Protein AF-A0A3B8WDC6-F1 (afdb_monomer_lite)

Organism: Marinobacter nauticus (NCBI:txid2743)

pLDDT: mean 75.8, std 15.67, range [46.78, 94.94]

Foldseek 3Di:
DDKFKFFFADDDVQKTWTQTDPPPDQVPDPCVVPPCVVVVCVVCVSSVRIDIDGNPPVDDGGDMDMDDDDPVNVVVVVVVVPD

Radius of gyration: 15.29 Å; chains: 1; bounding box: 40×34×31 Å

Sequence (83 aa):
MITETGKVVALVGDQVWVQTIRTSACQSCSARSGCGQRALAAVSGGRANQVLVDNSVGARVGDEVVIGLDEQSLLNASLIIYG

Structure (mmCIF, N/CA/C/O backbone):
data_AF-A0A3B8WDC6-F1
#
_entry.id   AF-A0A3B8WDC6-F1
#
loop_
_atom_site.group_PDB
_atom_site.id
_atom_site.type_symbol
_atom_site.label_atom_id
_atom_site.label_alt_id
_atom_site.label_comp_id
_atom_site.label_asym_id
_atom_site.label_entity_id
_atom_site.label_seq_id
_atom_site.pdbx_PDB_ins_code
_atom_site.Cartn_x
_atom_site.Cartn_y
_atom_site.Cartn_z
_atom_site.occupancy
_atom_site.B_iso_or_equiv
_atom_site.auth_seq_id
_atom_site.auth_comp_id
_atom_site.auth_asym_id
_atom_site.auth_atom_id
_atom_site.pdbx_PDB_model_num
ATOM 1 N N . MET A 1 1 ? 7.768 -4.920 13.488 1.00 64.50 1 MET A N 1
ATOM 2 C CA . MET A 1 1 ? 6.681 -4.593 12.545 1.00 64.50 1 MET A CA 1
ATOM 3 C C . MET A 1 1 ? 7.240 -3.612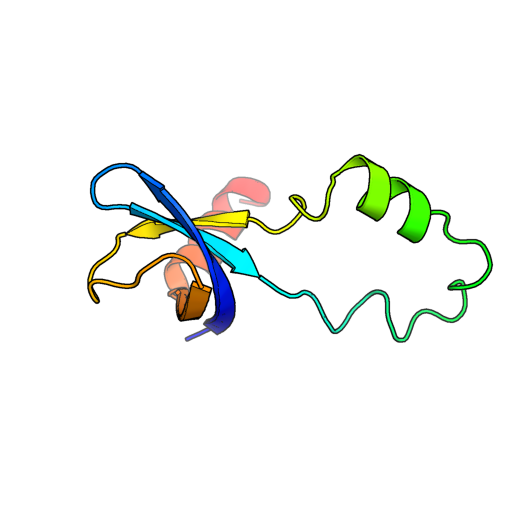 11.530 1.00 64.50 1 MET A C 1
ATOM 5 O O . MET A 1 1 ? 7.875 -2.652 11.955 1.00 64.50 1 MET A O 1
ATOM 9 N N . ILE A 1 2 ? 7.066 -3.842 10.225 1.00 79.56 2 ILE A N 1
ATOM 10 C CA . ILE A 1 2 ? 7.526 -2.900 9.187 1.00 79.56 2 ILE A CA 1
ATOM 11 C C . ILE A 1 2 ? 6.318 -2.130 8.661 1.00 79.56 2 ILE A C 1
ATOM 13 O O . ILE A 1 2 ? 5.284 -2.721 8.378 1.00 79.56 2 ILE A O 1
ATOM 17 N N . THR A 1 3 ? 6.435 -0.810 8.547 1.00 84.62 3 THR A N 1
ATOM 18 C CA . THR A 1 3 ? 5.363 0.057 8.045 1.00 84.62 3 THR A CA 1
ATOM 19 C C . THR A 1 3 ? 5.828 0.839 6.828 1.00 84.62 3 THR A C 1
ATOM 21 O O . THR A 1 3 ? 6.960 1.323 6.807 1.00 84.62 3 THR A O 1
ATOM 24 N N . GLU A 1 4 ? 4.948 1.025 5.851 1.00 84.12 4 GLU A N 1
ATOM 25 C CA . GLU A 1 4 ? 5.209 1.819 4.653 1.00 84.12 4 GLU A CA 1
ATOM 26 C C . GLU A 1 4 ? 4.061 2.802 4.410 1.00 84.12 4 GLU A C 1
ATOM 28 O O . GLU A 1 4 ? 2.890 2.427 4.437 1.00 84.12 4 GLU A O 1
ATOM 33 N N . THR A 1 5 ? 4.389 4.073 4.183 1.00 87.81 5 THR A N 1
ATOM 34 C CA . THR A 1 5 ? 3.395 5.108 3.880 1.00 87.81 5 THR A CA 1
ATOM 35 C C . THR A 1 5 ? 3.148 5.180 2.377 1.00 87.81 5 THR A C 1
ATOM 37 O O 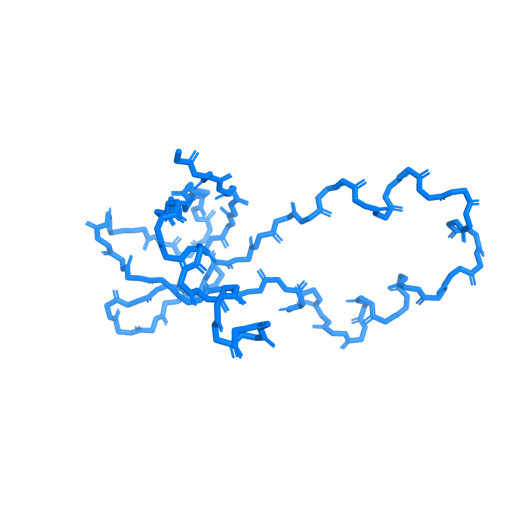. THR A 1 5 ? 4.079 5.124 1.565 1.00 87.81 5 THR A O 1
ATOM 40 N N . GLY A 1 6 ? 1.890 5.363 1.993 1.00 89.56 6 GLY A N 1
ATOM 41 C CA . GLY A 1 6 ? 1.509 5.554 0.604 1.00 89.56 6 GLY A CA 1
ATOM 42 C C . GLY A 1 6 ? 0.172 6.261 0.453 1.00 89.56 6 GLY A C 1
ATOM 43 O O . GLY A 1 6 ? -0.499 6.594 1.427 1.00 89.56 6 GLY A O 1
ATOM 44 N N . LYS A 1 7 ? -0.211 6.494 -0.799 1.00 90.88 7 LYS A N 1
ATOM 45 C CA . LYS A 1 7 ? -1.456 7.168 -1.163 1.00 90.88 7 LYS A CA 1
ATOM 46 C C . LYS A 1 7 ? -2.385 6.219 -1.902 1.00 90.88 7 LYS A C 1
ATOM 48 O O . LYS A 1 7 ? -1.950 5.535 -2.828 1.00 90.88 7 LYS A O 1
ATOM 53 N N . VAL A 1 8 ? -3.663 6.201 -1.543 1.00 92.88 8 VAL A N 1
ATOM 54 C CA . VAL A 1 8 ? -4.669 5.410 -2.258 1.00 92.88 8 VAL A CA 1
ATOM 55 C C . VAL A 1 8 ? -4.910 6.017 -3.639 1.00 92.88 8 VAL A C 1
ATOM 57 O O . VAL A 1 8 ? -5.273 7.189 -3.764 1.00 92.88 8 VAL A O 1
ATOM 60 N N . VAL A 1 9 ? -4.729 5.213 -4.684 1.00 91.94 9 VAL A N 1
ATOM 61 C CA . VAL A 1 9 ? -4.867 5.635 -6.088 1.00 91.94 9 VAL A CA 1
ATOM 62 C C . VAL A 1 9 ? -6.062 5.004 -6.798 1.00 91.94 9 VAL A C 1
ATOM 64 O O . VAL A 1 9 ? -6.522 5.556 -7.794 1.00 91.94 9 VAL A O 1
ATOM 67 N N . ALA A 1 10 ? -6.587 3.885 -6.295 1.00 92.94 10 ALA A N 1
ATOM 68 C CA . ALA A 1 10 ? -7.795 3.250 -6.819 1.00 92.94 10 ALA A CA 1
ATOM 69 C C . ALA A 1 10 ? -8.456 2.338 -5.773 1.00 92.94 10 ALA A C 1
ATOM 71 O O . ALA A 1 10 ? -7.796 1.861 -4.852 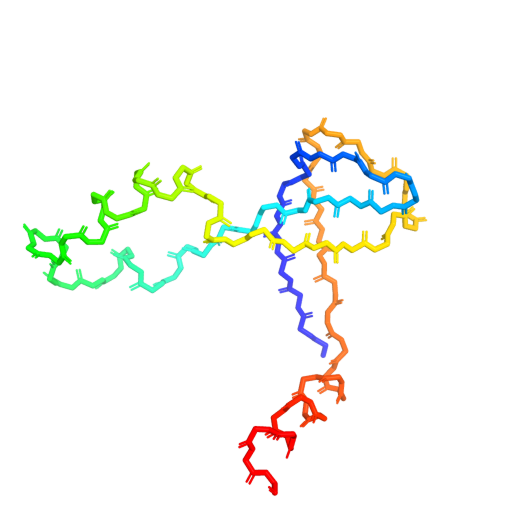1.00 92.94 10 ALA A O 1
ATOM 72 N N . LEU A 1 11 ? -9.753 2.078 -5.956 1.00 94.50 11 LEU A N 1
ATOM 73 C CA . LEU A 1 11 ? -10.543 1.109 -5.190 1.00 94.50 11 LEU A CA 1
ATOM 74 C C . LEU A 1 11 ? -10.908 -0.068 -6.100 1.00 94.50 11 LEU A C 1
ATOM 76 O O . LEU A 1 11 ? -11.252 0.146 -7.264 1.00 94.50 11 LEU A O 1
ATOM 80 N N . VAL A 1 12 ? -10.855 -1.290 -5.576 1.00 93.50 12 VAL A N 1
ATOM 81 C CA . VAL A 1 12 ? -11.248 -2.522 -6.273 1.00 93.50 12 VAL A CA 1
ATOM 82 C C . VAL A 1 12 ? -11.979 -3.428 -5.286 1.00 93.50 12 VAL A C 1
ATOM 84 O O . VAL A 1 12 ? -11.350 -4.115 -4.489 1.00 93.50 12 VAL A O 1
ATOM 87 N N . GLY A 1 13 ? -13.314 -3.431 -5.334 1.00 91.38 13 GLY A N 1
ATOM 88 C CA . GLY A 1 13 ? -14.124 -4.163 -4.354 1.00 91.38 13 GLY A CA 1
ATOM 89 C C . GLY A 1 13 ? -13.806 -3.705 -2.927 1.00 91.38 13 GLY A C 1
ATOM 90 O O . GLY A 1 13 ? -13.829 -2.506 -2.652 1.00 91.38 13 GLY A O 1
ATOM 91 N N . ASP A 1 14 ? -13.450 -4.655 -2.063 1.00 92.44 14 ASP A N 1
ATOM 92 C CA . ASP A 1 14 ? -13.041 -4.416 -0.672 1.00 92.44 14 ASP A CA 1
ATOM 93 C C . ASP A 1 14 ? -11.539 -4.117 -0.510 1.00 92.44 14 ASP A C 1
ATOM 95 O O . ASP A 1 14 ? -11.023 -4.073 0.604 1.00 92.44 14 ASP A O 1
ATOM 99 N N . GLN A 1 15 ? -10.817 -3.909 -1.613 1.00 93.94 15 GLN A N 1
ATOM 100 C CA . GLN A 1 15 ? -9.379 -3.654 -1.630 1.00 93.94 15 GLN A CA 1
ATOM 101 C C . GLN A 1 15 ? -9.053 -2.286 -2.222 1.00 93.94 15 GLN A C 1
ATOM 103 O O . GLN A 1 15 ? -9.829 -1.689 -2.976 1.00 93.94 15 GLN A O 1
ATOM 108 N N . VAL A 1 16 ? -7.867 -1.785 -1.897 1.00 94.62 16 VAL A N 1
ATOM 109 C CA . VAL A 1 16 ? -7.352 -0.513 -2.399 1.00 94.62 16 VAL A CA 1
ATOM 110 C C . VAL A 1 16 ? -5.967 -0.677 -3.002 1.00 94.62 16 VAL A C 1
ATOM 112 O O . VAL A 1 16 ? -5.099 -1.355 -2.454 1.00 94.62 16 VAL A O 1
ATOM 115 N N . TRP A 1 17 ? -5.743 -0.006 -4.129 1.00 93.25 17 TRP A N 1
ATOM 116 C CA . TRP A 1 17 ? -4.401 0.196 -4.655 1.00 93.25 17 TRP A CA 1
ATOM 117 C C . TRP A 1 17 ? -3.761 1.363 -3.923 1.00 93.25 17 TRP A C 1
ATOM 119 O O . TRP A 1 17 ? -4.241 2.497 -4.014 1.00 93.25 17 TRP A O 1
ATOM 129 N N . VAL A 1 18 ? -2.651 1.099 -3.246 1.00 91.00 18 VAL A N 1
ATOM 130 C CA . VAL A 1 18 ? -1.842 2.113 -2.575 1.00 91.00 18 VAL A CA 1
ATOM 131 C C . VAL A 1 18 ? -0.540 2.277 -3.334 1.00 91.00 18 VAL A C 1
ATOM 133 O O . VAL A 1 18 ? 0.209 1.324 -3.521 1.00 91.00 18 VAL A O 1
ATOM 136 N N . GLN A 1 19 ? -0.266 3.496 -3.780 1.00 89.12 19 GLN A N 1
ATOM 137 C CA . GLN A 1 19 ? 1.011 3.865 -4.363 1.00 89.12 19 GLN A CA 1
ATOM 138 C C . GLN A 1 19 ? 1.960 4.299 -3.250 1.00 89.12 19 GLN A C 1
ATOM 140 O O . GLN A 1 19 ? 1.724 5.312 -2.587 1.00 89.12 19 GLN A O 1
ATOM 145 N N . THR A 1 20 ? 3.036 3.547 -3.048 1.00 83.88 20 THR A N 1
ATOM 146 C CA . THR A 1 20 ? 4.040 3.867 -2.036 1.00 83.88 20 THR A CA 1
ATOM 147 C C . THR A 1 20 ? 5.144 4.744 -2.614 1.00 83.88 20 THR A C 1
ATOM 149 O O . THR A 1 20 ? 5.530 4.634 -3.782 1.00 83.88 20 THR A O 1
ATOM 152 N N . ILE A 1 21 ? 5.677 5.651 -1.801 1.00 67.06 21 ILE A N 1
ATOM 153 C CA . ILE A 1 21 ? 6.726 6.575 -2.236 1.00 67.06 21 ILE A CA 1
ATOM 154 C C . ILE A 1 21 ? 8.070 6.021 -1.759 1.00 67.06 21 ILE A C 1
ATOM 156 O O . ILE A 1 21 ? 8.475 6.235 -0.617 1.0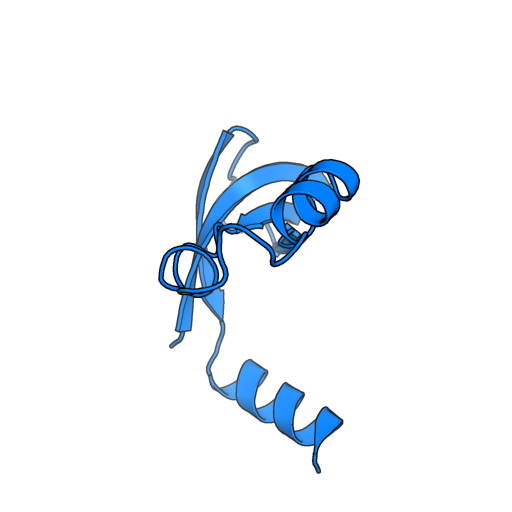0 67.06 21 ILE A O 1
ATOM 160 N N . ARG A 1 22 ? 8.812 5.330 -2.636 1.00 59.31 22 ARG A N 1
ATOM 161 C CA . ARG A 1 22 ? 10.225 4.998 -2.374 1.00 59.31 22 ARG A CA 1
ATOM 162 C C . ARG A 1 22 ? 11.069 6.274 -2.434 1.00 59.31 22 ARG A C 1
ATOM 164 O O . ARG A 1 22 ? 11.657 6.608 -3.458 1.00 59.31 22 ARG A O 1
ATOM 171 N N . THR A 1 23 ? 11.139 6.995 -1.319 1.00 50.78 23 THR A N 1
ATOM 172 C CA . THR A 1 23 ? 11.957 8.212 -1.187 1.00 50.78 23 THR A CA 1
ATOM 173 C C . THR A 1 23 ? 13.464 7.916 -1.137 1.00 50.78 23 THR A C 1
ATOM 175 O O . THR A 1 23 ? 14.262 8.753 -1.548 1.00 50.78 23 THR A O 1
ATOM 178 N N . SER A 1 24 ? 13.905 6.742 -0.681 1.00 47.25 24 SER A N 1
ATOM 179 C CA . SER A 1 24 ? 15.282 6.603 -0.178 1.00 47.25 24 SER A CA 1
ATOM 180 C C . SER A 1 24 ? 16.368 6.252 -1.206 1.00 47.25 24 SER A C 1
ATOM 182 O O . SER A 1 24 ? 17.473 6.775 -1.099 1.00 47.25 24 SER A O 1
ATOM 184 N N . ALA A 1 25 ? 16.116 5.405 -2.208 1.00 46.78 25 ALA A N 1
ATOM 185 C CA . ALA A 1 25 ? 17.227 4.831 -2.989 1.00 46.78 25 ALA A CA 1
ATOM 186 C C . ALA A 1 25 ? 17.721 5.708 -4.162 1.00 46.78 25 ALA A C 1
ATOM 188 O O . ALA A 1 25 ? 18.916 5.766 -4.441 1.00 46.78 25 ALA A O 1
ATOM 189 N N . CYS A 1 26 ? 16.823 6.415 -4.855 1.00 52.59 26 CYS A N 1
ATOM 190 C CA . CYS A 1 26 ? 17.184 7.162 -6.071 1.00 52.59 26 CYS A CA 1
ATOM 191 C C . CYS A 1 26 ? 17.565 8.629 -5.809 1.00 52.59 26 CYS A C 1
ATOM 193 O O . CYS A 1 26 ? 18.178 9.266 -6.666 1.00 52.59 26 CYS A O 1
ATOM 195 N N . GLN A 1 27 ? 17.188 9.188 -4.652 1.00 48.78 27 GLN A N 1
ATOM 196 C CA . GLN A 1 27 ? 17.453 10.592 -4.311 1.00 48.78 27 GLN A CA 1
ATOM 197 C C . GLN A 1 27 ? 18.905 10.841 -3.876 1.00 48.78 27 GLN A C 1
ATOM 199 O O . GLN A 1 27 ? 19.432 11.915 -4.160 1.00 48.78 27 GLN A O 1
ATOM 204 N N . SER A 1 28 ? 19.558 9.856 -3.250 1.00 48.84 28 SER A N 1
ATOM 205 C CA . SER A 1 28 ? 20.950 9.934 -2.776 1.00 48.84 28 SER A CA 1
ATOM 206 C C . SER A 1 28 ? 21.982 9.372 -3.764 1.00 48.84 28 SER A C 1
ATOM 208 O O . SER A 1 28 ? 23.183 9.455 -3.517 1.00 48.84 28 SER A O 1
ATOM 210 N N . CYS A 1 29 ? 21.542 8.801 -4.890 1.00 57.19 29 CYS A N 1
ATOM 211 C CA . CYS A 1 29 ? 22.438 8.181 -5.860 1.00 57.19 29 CYS A CA 1
ATOM 212 C C . CYS A 1 29 ? 23.248 9.244 -6.624 1.00 57.19 29 CYS A C 1
ATOM 214 O O . CYS A 1 29 ? 22.686 10.057 -7.360 1.00 57.19 29 CYS A O 1
ATOM 216 N N . SER A 1 30 ? 24.579 9.216 -6.499 1.00 60.53 30 SER A N 1
ATOM 217 C CA . SER A 1 30 ? 25.500 10.137 -7.191 1.00 60.53 30 SER A CA 1
ATOM 218 C C . SER A 1 30 ? 25.421 10.054 -8.724 1.00 60.53 30 SER A C 1
ATOM 220 O O . SER A 1 30 ? 25.737 11.022 -9.409 1.00 60.53 30 SER A O 1
ATOM 222 N N . ALA A 1 31 ? 24.917 8.941 -9.273 1.00 59.75 31 ALA A N 1
ATOM 223 C CA . ALA A 1 31 ? 24.708 8.724 -10.707 1.00 59.75 31 ALA A CA 1
ATOM 224 C C . ALA A 1 31 ? 23.400 9.344 -11.259 1.00 59.75 31 ALA A C 1
ATOM 226 O O . ALA A 1 31 ? 22.989 9.046 -12.386 1.00 59.75 31 ALA A O 1
ATOM 227 N N . ARG A 1 32 ? 22.718 10.208 -10.487 1.00 55.19 32 ARG A N 1
ATOM 228 C CA . ARG A 1 32 ? 21.413 10.821 -10.822 1.00 55.19 32 ARG A CA 1
ATOM 229 C C . ARG A 1 32 ? 21.373 11.526 -12.182 1.00 55.19 32 ARG A C 1
ATOM 231 O O . ARG A 1 32 ? 20.303 11.600 -12.784 1.00 55.19 32 ARG A O 1
ATOM 238 N N . SER A 1 33 ? 22.504 12.031 -12.666 1.00 58.22 33 SER A N 1
ATOM 239 C CA . SER A 1 33 ? 22.627 12.701 -13.965 1.00 58.22 33 SER A CA 1
ATOM 240 C C . SER A 1 33 ? 22.663 11.747 -15.169 1.00 58.22 33 SER A C 1
ATOM 242 O O . SER A 1 33 ? 22.471 12.216 -16.285 1.00 58.22 33 SER A O 1
ATOM 244 N N . GLY A 1 34 ? 22.850 10.433 -14.973 1.00 56.69 34 GLY A N 1
ATOM 245 C CA . GLY A 1 34 ? 23.035 9.471 -16.075 1.00 56.69 34 GLY A CA 1
ATOM 246 C C . GLY A 1 34 ? 22.311 8.125 -15.943 1.00 56.69 34 GLY A C 1
ATOM 247 O O . GLY A 1 34 ? 22.385 7.310 -16.852 1.00 56.69 34 GLY A O 1
ATOM 248 N N . CYS A 1 35 ? 21.589 7.864 -14.849 1.00 61.91 35 CYS A N 1
ATOM 249 C CA . CYS A 1 35 ? 21.049 6.526 -14.561 1.00 61.91 35 CYS A CA 1
ATOM 250 C C . CYS A 1 35 ? 19.824 6.113 -15.417 1.00 61.91 35 CYS A C 1
ATOM 252 O O . CYS A 1 35 ? 19.394 4.965 -15.360 1.00 61.91 35 CYS A O 1
ATOM 254 N N . GLY A 1 36 ? 19.201 7.021 -16.183 1.00 62.66 36 GLY A N 1
ATOM 255 C CA . GLY A 1 36 ? 18.027 6.711 -17.029 1.00 62.66 36 GLY A CA 1
ATOM 256 C C . GLY A 1 36 ? 16.746 6.312 -16.269 1.00 62.66 36 GLY A C 1
ATOM 257 O O . GLY A 1 36 ? 15.653 6.345 -16.830 1.00 62.66 36 GLY A O 1
ATOM 258 N N . GLN A 1 37 ? 16.843 6.034 -14.964 1.00 60.88 37 GLN A N 1
ATOM 259 C CA . GLN A 1 37 ? 15.744 5.644 -14.076 1.00 60.88 37 GLN A CA 1
ATOM 260 C C . GLN A 1 37 ? 14.599 6.660 -14.050 1.00 60.88 37 GLN A C 1
ATOM 262 O O . GLN A 1 37 ? 13.447 6.274 -13.911 1.00 60.88 37 GLN A O 1
ATOM 267 N N . ARG A 1 38 ? 14.878 7.955 -14.256 1.00 58.28 38 ARG A N 1
ATOM 268 C CA . ARG A 1 38 ? 13.832 8.987 -14.371 1.00 58.28 38 ARG A CA 1
ATOM 269 C C . ARG A 1 38 ? 12.960 8.800 -15.616 1.00 58.28 38 ARG A C 1
ATOM 271 O O . ARG A 1 38 ? 11.753 8.991 -15.537 1.00 58.28 38 ARG A O 1
ATOM 278 N N . ALA A 1 39 ? 13.564 8.409 -16.740 1.00 61.19 39 ALA A N 1
ATOM 279 C CA . ALA A 1 39 ? 12.844 8.126 -17.978 1.00 61.19 39 ALA A CA 1
ATOM 280 C C . ALA A 1 39 ? 12.047 6.818 -17.859 1.00 61.19 39 ALA A C 1
ATOM 282 O O . ALA A 1 39 ? 10.883 6.777 -18.238 1.00 61.19 39 ALA A O 1
ATOM 283 N N . LEU A 1 40 ? 12.621 5.782 -17.240 1.00 57.97 40 LEU A N 1
ATOM 284 C CA . LEU A 1 40 ? 11.920 4.519 -16.974 1.00 57.97 40 LEU A CA 1
ATOM 285 C C . LEU A 1 40 ? 10.763 4.682 -15.972 1.00 57.97 40 LEU A C 1
ATOM 287 O O . LEU A 1 40 ? 9.692 4.117 -16.179 1.00 57.97 40 LEU A O 1
ATOM 291 N N . ALA A 1 41 ? 10.935 5.496 -14.927 1.00 57.81 41 ALA A N 1
ATOM 292 C CA . ALA A 1 41 ? 9.875 5.835 -13.975 1.00 57.81 41 ALA A CA 1
ATOM 293 C C . ALA A 1 41 ? 8.740 6.652 -14.622 1.00 57.81 41 ALA A C 1
ATOM 295 O O . ALA A 1 41 ? 7.578 6.496 -14.247 1.00 57.81 41 ALA A O 1
ATOM 296 N N . ALA A 1 42 ? 9.063 7.493 -15.612 1.00 56.16 42 ALA A N 1
ATOM 297 C CA . ALA A 1 42 ? 8.066 8.196 -16.417 1.00 56.16 42 ALA A CA 1
ATOM 298 C C . ALA A 1 42 ? 7.296 7.233 -17.341 1.00 56.16 42 ALA A C 1
ATOM 300 O O . ALA A 1 42 ? 6.078 7.344 -17.449 1.00 56.16 42 ALA A O 1
ATOM 301 N N . VAL A 1 43 ? 7.976 6.249 -17.944 1.00 54.25 43 VAL A N 1
ATOM 302 C CA . VAL A 1 43 ? 7.355 5.222 -18.805 1.00 54.25 43 VAL A CA 1
ATOM 303 C C . VAL A 1 43 ? 6.461 4.265 -18.011 1.00 54.25 43 VAL A C 1
ATOM 305 O O . VAL A 1 43 ? 5.390 3.897 -18.487 1.00 54.25 43 VAL A O 1
ATOM 308 N N . SER A 1 44 ? 6.829 3.903 -16.778 1.00 55.78 44 SER A N 1
ATOM 309 C CA . SER A 1 44 ? 5.952 3.122 -15.891 1.00 55.78 44 SER A CA 1
ATOM 310 C C . SER A 1 44 ? 4.815 3.953 -15.275 1.00 55.78 44 SER A C 1
ATOM 312 O O . SER A 1 44 ? 3.983 3.410 -14.546 1.00 55.78 44 SER A O 1
ATOM 314 N N . GLY A 1 45 ? 4.749 5.262 -15.557 1.00 54.41 45 GLY A N 1
ATOM 315 C CA . GLY A 1 45 ? 3.719 6.171 -15.049 1.00 54.41 45 GLY A CA 1
ATOM 316 C C . GLY A 1 45 ? 3.694 6.274 -13.523 1.00 54.41 45 GLY A C 1
ATOM 317 O O . GLY A 1 45 ? 2.637 6.498 -12.941 1.00 54.41 45 GLY A O 1
ATOM 318 N N . GLY A 1 46 ? 4.823 6.009 -12.856 1.00 57.34 46 GLY A N 1
ATOM 319 C CA . GLY A 1 46 ? 4.883 5.899 -11.398 1.00 57.34 46 GLY A CA 1
ATOM 320 C C . GLY A 1 46 ? 4.178 4.666 -10.814 1.00 57.34 46 GLY A C 1
ATOM 321 O O . GLY A 1 46 ? 4.168 4.510 -9.597 1.00 57.34 46 GLY A O 1
ATOM 322 N N . ARG A 1 47 ? 3.627 3.754 -11.631 1.00 56.31 47 ARG A N 1
ATOM 323 C CA . ARG A 1 47 ? 2.979 2.510 -11.158 1.00 56.31 47 ARG A CA 1
ATOM 324 C C . ARG A 1 47 ? 3.946 1.528 -10.502 1.00 56.31 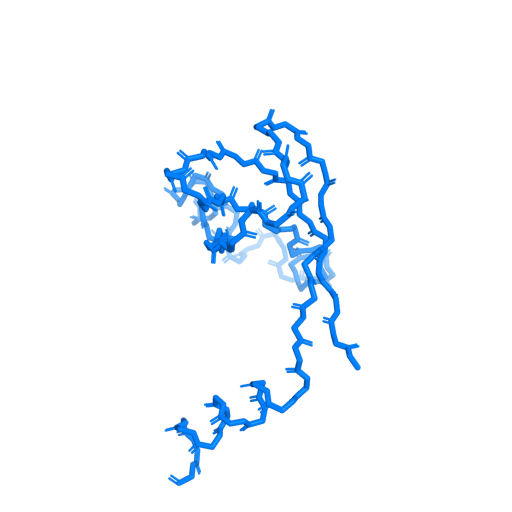47 ARG A C 1
ATOM 326 O O . ARG A 1 47 ? 3.508 0.599 -9.831 1.00 56.31 47 ARG A O 1
ATOM 333 N N . ALA A 1 48 ? 5.249 1.729 -10.693 1.00 61.34 48 ALA A N 1
ATOM 334 C CA . ALA A 1 48 ? 6.319 0.970 -10.060 1.00 61.34 48 ALA A CA 1
ATOM 335 C C . ALA A 1 48 ? 6.412 1.290 -8.554 1.00 61.34 48 ALA A C 1
ATOM 337 O O . ALA A 1 48 ? 7.368 1.928 -8.132 1.00 61.34 48 ALA A O 1
ATOM 338 N N . ASN A 1 49 ? 5.360 0.945 -7.802 1.00 74.06 49 ASN A N 1
ATOM 339 C CA . ASN A 1 49 ? 5.253 0.853 -6.336 1.00 74.06 49 ASN A CA 1
ATOM 340 C C . ASN A 1 49 ? 3.776 0.787 -5.878 1.00 74.06 49 ASN A C 1
ATOM 342 O O . ASN A 1 49 ? 3.407 1.301 -4.824 1.00 74.06 49 ASN A O 1
ATOM 346 N N . GLN A 1 50 ? 2.886 0.220 -6.693 1.00 84.75 50 GLN A N 1
ATOM 347 C CA . GLN A 1 50 ? 1.499 0.023 -6.282 1.00 84.75 50 GLN A CA 1
ATOM 348 C C . GLN A 1 50 ? 1.348 -1.344 -5.626 1.00 84.75 50 GLN A C 1
ATOM 350 O O . GLN A 1 50 ? 1.739 -2.357 -6.201 1.00 84.75 50 GLN A O 1
ATOM 355 N N . VAL A 1 51 ? 0.771 -1.362 -4.432 1.00 87.19 51 VAL A N 1
ATOM 356 C CA . VAL A 1 51 ? 0.418 -2.577 -3.697 1.00 87.19 51 VAL A CA 1
ATOM 357 C C . VAL A 1 51 ? -1.088 -2.614 -3.492 1.00 87.19 51 VAL A C 1
ATOM 359 O O . VAL A 1 51 ? -1.712 -1.588 -3.221 1.00 87.19 51 VAL A O 1
ATOM 362 N N . LEU A 1 52 ? -1.669 -3.795 -3.675 1.00 90.62 52 LEU A N 1
ATOM 363 C CA . LEU A 1 52 ? -3.080 -4.044 -3.423 1.00 90.62 52 LEU A CA 1
ATOM 364 C C . LEU A 1 52 ? -3.220 -4.560 -1.993 1.00 90.62 52 LEU A C 1
ATOM 366 O O . LEU A 1 52 ? -2.553 -5.527 -1.626 1.00 90.62 52 LEU A O 1
ATOM 370 N N . VAL A 1 53 ? -4.045 -3.896 -1.192 1.00 90.75 53 VAL A N 1
ATOM 371 C CA . VAL A 1 53 ? -4.253 -4.233 0.222 1.00 90.75 53 VAL A CA 1
ATOM 372 C C . VAL A 1 53 ? -5.735 -4.197 0.571 1.00 90.75 53 VAL A C 1
ATOM 374 O O . VAL A 1 53 ? -6.503 -3.457 -0.048 1.00 90.75 53 VAL A O 1
ATOM 377 N N . ASP A 1 54 ? -6.135 -4.979 1.570 1.00 92.69 54 ASP A N 1
ATOM 378 C CA . ASP A 1 54 ? -7.510 -4.974 2.071 1.00 92.69 54 ASP A CA 1
ATOM 379 C C . ASP A 1 54 ? -7.868 -3.629 2.709 1.00 92.69 54 ASP A C 1
ATOM 381 O O . ASP A 1 54 ? -7.100 -3.041 3.476 1.00 92.69 54 ASP A O 1
ATOM 385 N N . ASN A 1 55 ? -9.068 -3.139 2.401 1.00 93.19 55 ASN A N 1
ATOM 386 C CA . ASN A 1 55 ? -9.568 -1.861 2.881 1.00 93.19 55 ASN A CA 1
ATOM 387 C C . ASN A 1 55 ? -10.291 -1.991 4.226 1.00 93.19 55 ASN A C 1
ATOM 389 O O . ASN A 1 55 ? -11.485 -1.717 4.343 1.00 93.19 55 ASN A O 1
ATOM 393 N N . SER A 1 56 ? -9.571 -2.388 5.269 1.00 90.06 56 SER A N 1
ATOM 394 C CA . SER A 1 56 ? -10.154 -2.558 6.608 1.00 90.06 56 SER A CA 1
ATOM 395 C C . SER A 1 56 ? -10.562 -1.243 7.285 1.00 90.06 56 SER A C 1
ATOM 397 O O . SER A 1 56 ? -11.358 -1.255 8.222 1.00 90.06 56 SER A O 1
ATOM 399 N N . VAL A 1 57 ? -10.035 -0.107 6.817 1.00 91.62 57 VAL A N 1
ATOM 400 C CA . VAL A 1 57 ? -10.226 1.223 7.426 1.00 91.62 57 VAL A CA 1
ATOM 401 C C . VAL A 1 57 ? -11.190 2.126 6.649 1.00 91.62 57 VAL A C 1
ATOM 403 O O . VAL A 1 57 ? -11.446 3.252 7.068 1.00 91.62 57 VAL A O 1
ATOM 406 N N . GLY A 1 58 ? -11.726 1.661 5.516 1.00 92.62 58 GLY A N 1
ATOM 407 C CA . GLY A 1 58 ? -12.626 2.453 4.671 1.00 92.62 58 GLY A CA 1
ATOM 408 C C . GLY A 1 58 ? -11.947 3.631 3.960 1.00 92.62 58 GLY A C 1
ATOM 409 O O . GLY A 1 58 ? -12.594 4.650 3.710 1.00 92.62 58 GLY A O 1
ATOM 410 N N . ALA A 1 59 ? -10.658 3.498 3.633 1.00 92.75 59 ALA A N 1
ATOM 411 C CA . ALA A 1 59 ? -9.881 4.497 2.910 1.00 92.75 59 ALA A CA 1
ATOM 412 C C . ALA A 1 59 ? -10.430 4.729 1.495 1.00 92.75 59 ALA A C 1
ATOM 414 O O . ALA A 1 59 ? -10.966 3.822 0.847 1.00 92.75 59 ALA A O 1
ATOM 415 N N . ARG A 1 60 ? -10.277 5.957 1.004 1.00 94.94 60 ARG A N 1
ATOM 416 C CA . ARG A 1 60 ? -10.755 6.430 -0.298 1.00 94.94 60 ARG A CA 1
ATOM 417 C C . ARG A 1 60 ? -9.596 6.901 -1.160 1.00 94.94 60 ARG A C 1
ATOM 419 O O . ARG A 1 60 ? -8.515 7.215 -0.674 1.00 94.94 60 ARG A O 1
ATOM 426 N N . VAL A 1 61 ? -9.833 6.980 -2.470 1.00 94.62 61 VAL A N 1
ATOM 427 C CA . VAL A 1 61 ? -8.849 7.538 -3.408 1.00 94.62 61 VAL A CA 1
ATOM 428 C C . VAL A 1 61 ? -8.462 8.948 -2.978 1.00 94.62 61 VAL A C 1
ATOM 430 O O . VAL A 1 61 ? -9.324 9.806 -2.806 1.00 94.62 61 VAL A O 1
ATOM 433 N N . GLY A 1 62 ? -7.159 9.183 -2.850 1.00 92.00 62 GLY A N 1
ATOM 434 C CA . GLY A 1 62 ? -6.608 10.441 -2.363 1.00 92.00 62 GLY A CA 1
ATOM 435 C C . GLY A 1 62 ? -6.095 10.384 -0.927 1.00 92.00 62 GLY A C 1
ATOM 436 O O . GLY A 1 62 ? -5.237 11.203 -0.598 1.00 92.00 62 GLY A O 1
ATOM 437 N N . ASP A 1 63 ? -6.546 9.419 -0.125 1.00 93.31 63 ASP A N 1
ATOM 438 C CA . ASP A 1 63 ? -6.147 9.305 1.275 1.00 93.31 63 ASP A CA 1
ATOM 439 C C . ASP A 1 63 ? -4.695 8.841 1.403 1.00 93.31 63 ASP A C 1
ATOM 441 O O . ASP A 1 63 ? -4.206 8.012 0.626 1.00 93.31 63 ASP A O 1
ATOM 445 N N . GLU A 1 64 ? -4.009 9.384 2.405 1.00 92.06 64 GLU A N 1
ATOM 446 C CA . GLU A 1 64 ? -2.708 8.891 2.838 1.00 92.06 64 GLU A CA 1
ATOM 447 C C . GLU A 1 64 ? -2.920 7.799 3.885 1.00 92.06 64 GLU A C 1
ATOM 449 O O . GLU A 1 64 ? -3.658 7.979 4.855 1.00 92.06 64 GLU A O 1
ATOM 454 N N . VAL A 1 65 ? -2.293 6.649 3.666 1.00 91.44 65 VAL A N 1
ATOM 455 C CA . VAL A 1 65 ? -2.448 5.463 4.504 1.00 91.44 65 VAL A CA 1
ATOM 456 C C . VAL A 1 65 ? -1.083 4.906 4.884 1.00 91.44 65 VAL A C 1
ATOM 458 O O . VAL A 1 65 ? -0.103 5.029 4.144 1.00 91.44 65 VAL A O 1
ATOM 461 N N . VAL A 1 66 ? -1.031 4.264 6.047 1.00 90.81 66 VAL A N 1
ATOM 462 C CA . VAL A 1 66 ? 0.136 3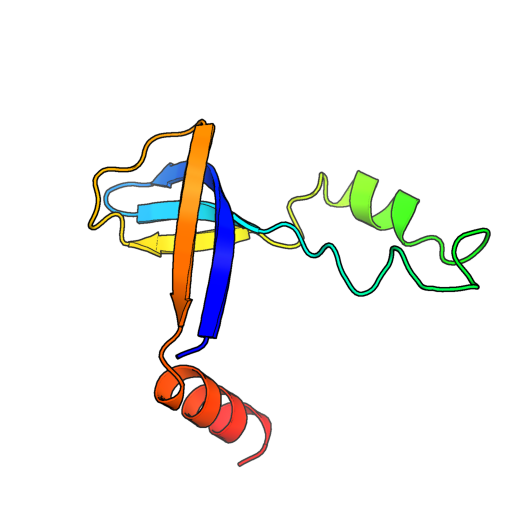.513 6.508 1.00 90.81 66 VAL A CA 1
ATOM 463 C C . VAL A 1 66 ? -0.190 2.033 6.403 1.00 90.81 66 VAL A C 1
ATOM 465 O O . VAL A 1 66 ? -1.128 1.547 7.029 1.00 90.81 66 VAL A O 1
ATOM 468 N N . ILE A 1 67 ? 0.590 1.323 5.600 1.00 88.56 67 ILE A N 1
ATOM 469 C CA . ILE A 1 67 ? 0.472 -0.115 5.403 1.00 88.56 67 ILE A CA 1
ATOM 470 C C . ILE A 1 67 ? 1.410 -0.799 6.393 1.00 88.56 67 ILE A C 1
ATOM 472 O O . ILE A 1 67 ? 2.601 -0.493 6.427 1.00 88.56 67 ILE A O 1
ATOM 476 N N . GLY A 1 68 ? 0.885 -1.720 7.196 1.00 85.94 68 GLY A N 1
ATOM 477 C CA . GLY A 1 68 ? 1.684 -2.586 8.060 1.00 85.94 68 GLY A CA 1
ATOM 478 C C . GLY A 1 68 ? 1.987 -3.916 7.375 1.00 85.94 68 GLY A C 1
ATOM 479 O O . GLY A 1 68 ? 1.084 -4.569 6.861 1.00 85.94 68 GLY A O 1
ATOM 480 N N . LEU A 1 69 ? 3.249 -4.326 7.394 1.00 77.38 69 LEU A N 1
ATOM 481 C CA . LEU A 1 69 ? 3.723 -5.649 7.004 1.00 77.38 69 LEU A CA 1
ATOM 482 C C . LEU A 1 69 ? 4.160 -6.390 8.270 1.00 77.38 69 LEU A C 1
ATOM 484 O O . LEU A 1 69 ? 4.996 -5.894 9.040 1.00 77.38 69 LEU A O 1
ATOM 488 N N . ASP A 1 70 ? 3.603 -7.582 8.480 1.00 74.25 70 ASP A N 1
ATOM 489 C CA . ASP A 1 70 ? 4.049 -8.455 9.559 1.00 74.25 70 ASP A CA 1
ATOM 490 C C . ASP A 1 70 ? 5.452 -8.987 9.237 1.00 74.25 70 ASP A C 1
ATOM 492 O O . ASP A 1 70 ? 5.749 -9.395 8.109 1.00 74.25 70 ASP A O 1
ATOM 496 N N . GLU A 1 71 ? 6.343 -8.970 10.223 1.00 68.69 71 GLU A N 1
ATOM 497 C CA . GLU A 1 71 ? 7.738 -9.391 10.039 1.00 68.69 71 GLU A CA 1
ATOM 498 C C . GLU A 1 71 ? 7.828 -10.859 9.628 1.00 68.69 71 GLU A C 1
ATOM 500 O O . GLU A 1 71 ? 8.687 -11.237 8.833 1.00 68.69 71 GLU A O 1
ATOM 505 N N . GLN A 1 72 ? 6.895 -11.679 10.110 1.00 67.50 72 GLN A N 1
ATOM 506 C CA . GLN A 1 72 ? 6.814 -13.093 9.763 1.00 67.50 72 GLN A CA 1
ATOM 507 C C . GLN A 1 72 ? 6.437 -13.285 8.294 1.00 67.50 72 GLN A C 1
ATOM 509 O O . GLN A 1 72 ? 6.981 -14.166 7.633 1.00 67.50 72 GLN A O 1
ATOM 514 N N . SER A 1 73 ? 5.561 -12.437 7.746 1.00 65.62 73 SER A N 1
ATOM 515 C CA . SER A 1 73 ? 5.203 -12.475 6.324 1.00 65.62 73 SER A CA 1
ATOM 516 C C . SER A 1 73 ? 6.406 -12.161 5.434 1.00 65.62 73 SER A C 1
ATOM 518 O O . SER A 1 73 ? 6.598 -12.818 4.413 1.00 65.62 73 SER A O 1
ATOM 520 N N . LEU A 1 74 ? 7.255 -11.215 5.844 1.00 68.56 74 LEU A N 1
ATOM 521 C CA . LEU A 1 74 ? 8.504 -10.901 5.142 1.00 68.56 74 LEU A CA 1
ATOM 522 C C . LEU A 1 74 ? 9.516 -12.050 5.219 1.00 68.56 74 LEU A C 1
ATOM 524 O O . LEU A 1 74 ? 10.109 -12.413 4.203 1.00 68.56 74 LEU A O 1
ATOM 528 N N . LEU A 1 75 ? 9.686 -12.652 6.397 1.00 74.88 75 LEU A N 1
ATOM 529 C CA . LEU A 1 75 ? 10.583 -13.792 6.590 1.00 74.88 75 LEU A CA 1
ATOM 530 C C . LEU A 1 75 ? 10.132 -15.007 5.770 1.00 74.88 75 LEU A C 1
ATOM 532 O O . LEU A 1 75 ? 10.942 -15.597 5.057 1.00 74.88 75 LEU A O 1
ATOM 536 N N . ASN A 1 76 ? 8.839 -15.325 5.777 1.00 74.38 76 ASN A N 1
ATOM 537 C CA . ASN A 1 76 ? 8.279 -16.414 4.978 1.00 74.38 76 ASN A CA 1
ATOM 538 C C . ASN A 1 76 ? 8.454 -16.168 3.474 1.00 74.38 76 ASN A C 1
ATOM 540 O O . ASN A 1 76 ? 8.850 -17.076 2.748 1.00 74.38 76 ASN A O 1
ATOM 544 N N . ALA A 1 77 ? 8.229 -14.938 3.000 1.00 77.12 77 ALA A N 1
ATOM 545 C CA . ALA A 1 77 ? 8.480 -14.588 1.604 1.00 77.12 77 ALA A CA 1
ATOM 546 C C . ALA A 1 77 ? 9.963 -14.753 1.229 1.00 77.12 77 ALA A C 1
ATOM 548 O O . ALA A 1 77 ? 10.276 -15.250 0.150 1.00 77.12 77 ALA A O 1
ATOM 549 N N . SER A 1 78 ? 10.881 -14.383 2.128 1.00 77.44 78 SER A N 1
ATOM 550 C CA . SER A 1 78 ? 12.318 -14.563 1.905 1.00 77.44 78 SER A CA 1
ATOM 551 C C . SER A 1 78 ? 12.716 -16.039 1.838 1.00 77.44 78 SER A C 1
ATOM 553 O O . SER A 1 78 ? 13.535 -16.404 0.997 1.00 77.44 78 SER A O 1
ATOM 555 N N . LEU A 1 79 ? 12.071 -16.891 2.642 1.00 82.56 79 LEU A N 1
ATOM 556 C CA . LEU A 1 79 ? 12.258 -18.338 2.610 1.00 82.56 79 LEU A CA 1
ATOM 557 C C . LEU A 1 79 ? 11.766 -18.948 1.288 1.00 82.56 79 LEU A C 1
ATOM 559 O O . LEU A 1 79 ? 12.369 -19.881 0.793 1.00 82.56 79 LEU A O 1
ATOM 563 N N . ILE A 1 80 ? 10.709 -18.416 0.667 1.00 83.31 80 ILE A N 1
ATOM 564 C CA . ILE A 1 80 ? 10.263 -18.890 -0.659 1.00 83.31 80 ILE A CA 1
ATOM 565 C C . ILE A 1 80 ? 11.307 -18.585 -1.744 1.00 83.31 80 ILE A C 1
ATOM 567 O O . ILE A 1 80 ? 11.455 -19.348 -2.694 1.00 83.31 80 ILE A O 1
ATOM 571 N N . ILE A 1 81 ? 12.010 -17.456 -1.627 1.00 85.81 81 ILE A N 1
ATOM 572 C CA . ILE A 1 81 ? 12.993 -17.020 -2.628 1.00 85.81 81 ILE A CA 1
ATOM 573 C C . ILE A 1 81 ? 14.355 -17.696 -2.416 1.00 85.81 81 ILE A C 1
ATOM 575 O O . ILE A 1 81 ? 15.035 -17.999 -3.395 1.00 85.81 81 ILE A O 1
ATOM 579 N N . TYR A 1 82 ? 14.764 -17.899 -1.161 1.00 78.31 82 TYR A N 1
ATOM 580 C CA . TYR A 1 82 ? 16.120 -18.333 -0.798 1.00 78.31 82 TYR A CA 1
ATOM 581 C C . TYR A 1 82 ? 16.200 -19.637 0.011 1.00 78.31 82 TYR A C 1
ATOM 583 O O . TYR A 1 82 ? 17.311 -20.049 0.348 1.00 78.31 82 TYR A O 1
ATOM 591 N N . GLY A 1 83 ? 15.070 -20.235 0.384 1.00 69.88 83 GLY A N 1
ATOM 592 C CA . GLY A 1 83 ? 14.995 -21.474 1.167 1.00 69.88 83 GLY A CA 1
ATOM 593 C C . GLY A 1 83 ? 15.068 -22.746 0.339 1.00 69.88 83 GLY A C 1
ATOM 594 O O . GLY A 1 83 ? 14.935 -22.679 -0.903 1.00 69.88 83 GLY A O 1
#

InterPro domains:
  IPR007359 Positive regulator of sigma(E), RseC/MucC [PTHR35867] (1-82)
  IPR059252 Positive regulator of sigma(E), RseC/MucC-like [PF04246] (8-82)

Secondary structure (DSSP, 8-state):
-EEEEEEEEEEETTEEEEEE---HHHHS-TTTTT--HHHHHHHTTT-TTEEEEE-TT---TT-EEEEEE-HHHHHHHHHHHH-